Protein AF-A0A8T4JYT4-F1 (afdb_monomer_lite)

Structure (mmCIF, N/CA/C/O backbone):
data_AF-A0A8T4JYT4-F1
#
_entry.id   AF-A0A8T4JYT4-F1
#
loop_
_atom_site.group_PDB
_atom_site.id
_atom_site.type_symbol
_atom_site.label_atom_id
_atom_site.label_alt_id
_atom_site.label_comp_id
_atom_site.label_asym_id
_atom_site.label_entity_id
_atom_site.label_seq_id
_atom_site.pdbx_PDB_ins_code
_atom_site.Cartn_x
_atom_site.Cartn_y
_atom_site.Cartn_z
_atom_site.occupancy
_atom_site.B_iso_or_equiv
_atom_site.auth_seq_id
_atom_site.auth_comp_id
_atom_site.auth_asym_id
_atom_site.auth_atom_id
_atom_site.pdbx_PDB_model_num
ATOM 1 N N . MET A 1 1 ? -10.427 -7.972 -6.563 1.00 76.81 1 MET A N 1
ATOM 2 C CA . MET A 1 1 ? -11.284 -8.057 -5.357 1.00 76.81 1 MET A CA 1
ATOM 3 C C . MET A 1 1 ? -10.510 -7.695 -4.091 1.00 76.81 1 MET A C 1
ATOM 5 O O . MET A 1 1 ? -10.994 -6.864 -3.343 1.00 76.81 1 MET A O 1
ATOM 9 N N . VAL A 1 2 ? -9.293 -8.225 -3.895 1.00 91.31 2 VAL A N 1
ATOM 10 C CA . VAL A 1 2 ? -8.451 -7.947 -2.712 1.00 91.31 2 VAL A CA 1
ATOM 11 C C . VAL A 1 2 ? -8.143 -6.453 -2.519 1.00 91.31 2 VAL A C 1
ATOM 13 O O . VAL A 1 2 ? -8.345 -5.944 -1.426 1.00 91.31 2 VAL A O 1
ATOM 16 N N . SER A 1 3 ? -7.746 -5.718 -3.568 1.00 92.62 3 SER A N 1
ATOM 17 C CA . SER A 1 3 ? -7.469 -4.276 -3.429 1.00 92.62 3 SER A CA 1
ATOM 18 C C . SER A 1 3 ? -8.692 -3.468 -2.990 1.00 92.62 3 SER A C 1
ATOM 20 O O . SER A 1 3 ? -8.571 -2.630 -2.109 1.00 92.62 3 SER A O 1
ATOM 22 N N . PHE A 1 4 ? -9.872 -3.785 -3.531 1.00 95.62 4 PHE A N 1
ATOM 23 C CA . PHE A 1 4 ? -11.125 -3.143 -3.126 1.00 95.62 4 PHE A CA 1
ATOM 24 C C . PHE A 1 4 ? -11.457 -3.412 -1.653 1.00 95.62 4 PHE A C 1
ATOM 26 O O . PHE A 1 4 ? -11.850 -2.496 -0.947 1.00 95.62 4 PHE A O 1
ATOM 33 N N . ALA A 1 5 ? -11.256 -4.645 -1.171 1.00 96.38 5 ALA A N 1
ATOM 34 C CA . ALA A 1 5 ? -11.499 -4.988 0.231 1.00 96.38 5 ALA A CA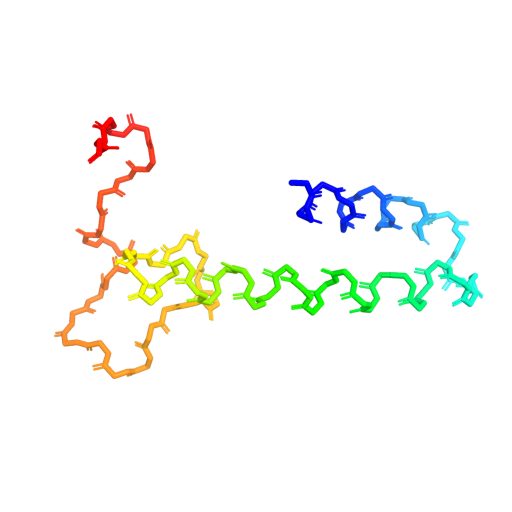 1
ATOM 35 C C . ALA A 1 5 ? -10.606 -4.189 1.198 1.00 96.38 5 ALA A C 1
ATOM 37 O O . ALA A 1 5 ? -11.058 -3.827 2.281 1.00 96.38 5 ALA A O 1
ATOM 38 N N . VAL A 1 6 ? -9.360 -3.895 0.804 1.00 97.06 6 VAL A N 1
ATOM 39 C CA . VAL A 1 6 ? -8.450 -3.034 1.578 1.00 97.06 6 VAL A CA 1
ATOM 40 C C . VAL A 1 6 ? -8.938 -1.584 1.595 1.00 97.06 6 VAL A C 1
ATOM 42 O O . VAL A 1 6 ? -8.917 -0.957 2.651 1.00 97.06 6 VAL A O 1
ATOM 45 N N . ASP A 1 7 ? -9.393 -1.054 0.457 1.00 97.56 7 ASP A N 1
ATOM 46 C CA . ASP A 1 7 ? -9.923 0.313 0.383 1.00 97.56 7 ASP A CA 1
ATOM 47 C C . ASP A 1 7 ? -11.211 0.467 1.210 1.00 97.56 7 ASP A C 1
ATOM 49 O O . ASP A 1 7 ? -11.354 1.436 1.953 1.00 97.56 7 ASP A O 1
ATOM 53 N N . ASP A 1 8 ? -12.113 -0.513 1.141 1.00 97.69 8 ASP A N 1
ATOM 54 C CA . ASP A 1 8 ? -13.379 -0.521 1.880 1.00 97.69 8 ASP A CA 1
ATOM 55 C C . ASP A 1 8 ? -13.163 -0.560 3.402 1.00 97.69 8 ASP A C 1
ATOM 57 O O . ASP A 1 8 ? -13.655 0.305 4.131 1.00 97.69 8 ASP A O 1
ATOM 61 N N . ILE A 1 9 ? -12.344 -1.496 3.900 1.00 97.81 9 ILE A N 1
ATOM 62 C CA . ILE A 1 9 ? -12.091 -1.590 5.346 1.00 97.81 9 ILE A CA 1
ATOM 63 C C . ILE A 1 9 ? -11.296 -0.390 5.873 1.00 97.81 9 ILE A C 1
ATOM 65 O O . ILE A 1 9 ? -11.491 0.028 7.014 1.00 97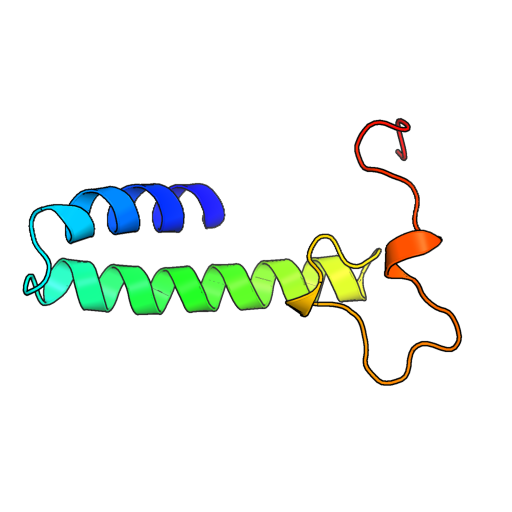.81 9 ILE A O 1
ATOM 69 N N . LYS A 1 10 ? -10.432 0.209 5.044 1.00 97.56 10 LYS A N 1
ATOM 70 C CA . LYS A 1 10 ? -9.729 1.447 5.389 1.00 97.56 10 LYS A CA 1
ATOM 71 C C . LYS A 1 10 ? -10.722 2.587 5.630 1.00 97.56 10 LYS A C 1
ATOM 73 O O . LYS A 1 10 ? -10.619 3.259 6.651 1.00 97.56 10 LYS A O 1
ATOM 78 N N . LEU A 1 11 ? -11.701 2.764 4.739 1.00 97.88 11 LEU A N 1
ATOM 79 C CA . LEU A 1 11 ? -12.754 3.773 4.906 1.00 97.88 11 LEU A CA 1
ATOM 80 C C . LEU A 1 11 ? -13.602 3.515 6.158 1.00 97.88 11 LEU A C 1
ATOM 82 O O . LEU A 1 11 ? -13.989 4.453 6.853 1.00 97.88 11 LEU A O 1
ATOM 86 N N . PHE A 1 12 ? -13.874 2.250 6.484 1.00 98.00 12 PHE A N 1
ATOM 87 C CA . PHE A 1 12 ? -14.558 1.901 7.729 1.00 98.00 12 PHE A CA 1
ATOM 88 C C . PHE A 1 12 ? -13.736 2.302 8.969 1.00 98.00 12 PHE A C 1
ATOM 90 O O . PHE A 1 12 ? -14.262 2.944 9.886 1.00 98.00 12 PHE A O 1
ATOM 97 N N . LEU A 1 13 ? -12.437 1.983 8.978 1.00 98.38 13 LEU A N 1
ATOM 98 C CA . LEU A 1 13 ? -11.515 2.283 10.079 1.00 98.38 13 LEU A CA 1
ATOM 99 C C . LEU A 1 13 ? -11.330 3.788 10.333 1.00 98.38 13 LEU A C 1
ATOM 101 O O . LEU A 1 13 ? -11.098 4.160 11.482 1.00 98.38 13 LEU A O 1
ATOM 105 N N . ASP A 1 14 ? -11.517 4.657 9.333 1.00 98.25 14 ASP A N 1
ATOM 106 C CA . ASP A 1 14 ? -11.507 6.121 9.525 1.00 98.25 14 ASP A CA 1
ATOM 107 C C . ASP A 1 14 ? -12.563 6.585 10.551 1.00 98.25 14 ASP A C 1
ATOM 109 O O . ASP A 1 14 ? -12.393 7.608 11.218 1.00 98.25 14 ASP A O 1
ATOM 113 N N . THR A 1 15 ? -13.648 5.817 10.712 1.00 97.75 15 THR A N 1
ATOM 114 C CA . THR A 1 15 ? -14.721 6.087 11.687 1.00 97.75 15 THR A CA 1
ATOM 115 C C . THR A 1 15 ? -14.685 5.170 12.915 1.00 97.75 15 THR A C 1
ATOM 117 O O . THR A 1 15 ? -15.210 5.544 13.963 1.00 97.75 15 THR A O 1
ATOM 120 N N . HIS A 1 16 ? -14.029 4.007 12.822 1.00 97.81 16 HIS A N 1
ATOM 121 C CA . HIS A 1 16 ? -13.930 3.002 13.890 1.00 97.81 16 HIS A CA 1
ATOM 122 C C . HIS A 1 16 ? -12.474 2.541 14.112 1.00 97.81 16 HIS A C 1
ATOM 124 O O . HIS A 1 16 ? -12.168 1.357 13.972 1.00 97.81 16 HIS A O 1
ATOM 130 N N . PRO A 1 17 ? -11.545 3.436 14.497 1.00 97.25 17 PRO A N 1
ATOM 131 C CA . PRO A 1 17 ? -10.10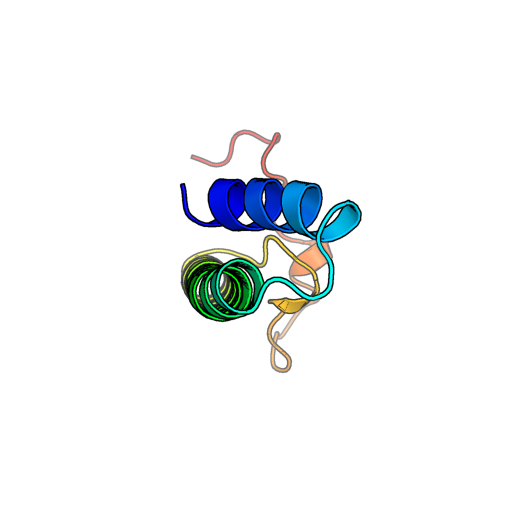2 3.156 14.466 1.00 97.25 17 PRO A CA 1
ATOM 132 C C . PRO A 1 17 ? -9.622 2.113 15.487 1.00 97.25 17 PRO A C 1
ATOM 134 O O . PRO A 1 17 ? -8.481 1.665 15.423 1.00 97.25 17 PRO A O 1
ATOM 137 N N . GLN A 1 18 ? -10.464 1.758 16.460 1.00 97.81 18 GLN A N 1
ATOM 138 C CA . GLN A 1 18 ? -10.149 0.802 17.526 1.00 97.81 18 GLN A CA 1
ATOM 139 C C . GLN A 1 18 ? -10.911 -0.519 17.382 1.00 97.81 18 GLN A C 1
ATOM 141 O O . GLN A 1 18 ? -10.837 -1.348 18.286 1.00 97.81 18 GLN A O 1
ATOM 146 N N . ASP A 1 19 ? -11.656 -0.720 16.289 1.00 98.31 19 ASP A N 1
ATOM 147 C CA . ASP A 1 19 ? -12.370 -1.975 16.059 1.00 98.31 19 ASP A CA 1
ATOM 148 C C . ASP A 1 19 ? -11.358 -3.109 15.786 1.00 98.31 19 ASP A C 1
ATOM 150 O O . ASP A 1 19 ? -10.662 -3.090 14.765 1.00 98.31 19 ASP A O 1
ATOM 154 N N . PRO A 1 20 ? -11.240 -4.102 16.688 1.00 97.88 20 PRO A N 1
ATOM 155 C CA . PRO A 1 20 ? -10.216 -5.133 16.576 1.00 97.88 20 PRO A CA 1
ATOM 156 C C . PRO A 1 20 ? -10.454 -6.070 15.387 1.00 97.88 20 PRO A C 1
ATOM 158 O O . PRO A 1 20 ? -9.488 -6.525 14.776 1.00 97.88 20 PRO A O 1
ATOM 161 N N . ALA A 1 21 ? -11.714 -6.330 15.028 1.00 98.00 21 ALA A N 1
ATOM 162 C CA . ALA A 1 21 ? -12.049 -7.202 13.908 1.00 98.00 21 ALA A CA 1
ATOM 163 C C . ALA A 1 21 ? -11.730 -6.517 12.573 1.00 98.00 21 ALA A C 1
ATOM 165 O O . ALA A 1 21 ? -11.171 -7.143 11.671 1.00 98.00 21 ALA A O 1
ATOM 166 N N . ALA A 1 22 ? -12.017 -5.218 12.459 1.00 97.38 22 ALA A N 1
ATOM 167 C CA . ALA A 1 22 ? -11.671 -4.436 11.277 1.00 97.38 22 ALA A CA 1
ATOM 168 C C . ALA A 1 22 ? -10.150 -4.313 11.084 1.00 97.38 22 ALA A C 1
ATOM 170 O O . ALA A 1 22 ? -9.663 -4.406 9.957 1.00 97.38 22 ALA A O 1
ATOM 171 N N . LEU A 1 23 ? -9.388 -4.166 12.173 1.00 98.38 23 LEU A N 1
ATOM 172 C CA . LEU A 1 23 ? -7.922 -4.140 12.131 1.00 98.38 23 LEU A CA 1
ATOM 173 C C . LEU A 1 23 ? -7.327 -5.487 11.693 1.00 98.38 23 LEU A C 1
ATOM 175 O O . LEU A 1 23 ? -6.431 -5.518 10.849 1.00 98.38 23 LEU A O 1
ATOM 179 N N . GLU A 1 24 ? -7.824 -6.605 12.228 1.00 98.12 24 GLU A N 1
ATOM 180 C CA . GLU A 1 24 ? -7.390 -7.948 11.820 1.00 98.12 24 GLU A CA 1
ATOM 181 C C . GLU A 1 24 ? -7.705 -8.221 10.341 1.00 98.12 24 GLU A C 1
ATOM 183 O O . GLU A 1 24 ? -6.851 -8.710 9.589 1.00 98.12 24 GLU A O 1
ATOM 188 N N . TYR A 1 25 ? -8.906 -7.838 9.902 1.00 97.44 25 TYR A N 1
ATOM 189 C CA . TYR A 1 25 ? -9.317 -7.936 8.506 1.00 97.44 25 TYR A CA 1
ATOM 190 C C . TYR A 1 25 ? -8.411 -7.096 7.599 1.00 97.44 25 TYR A C 1
ATOM 192 O O . TYR A 1 25 ? -7.887 -7.608 6.608 1.00 97.44 25 TYR A O 1
ATOM 200 N N . PHE A 1 26 ? -8.158 -5.832 7.955 1.00 98.00 26 PHE A N 1
ATOM 201 C CA . PHE A 1 26 ? -7.251 -4.963 7.207 1.00 98.00 26 PHE A CA 1
ATOM 202 C C . PHE A 1 26 ? -5.857 -5.578 7.074 1.00 98.00 26 PHE A C 1
ATOM 204 O O . PHE A 1 26 ? -5.344 -5.660 5.961 1.00 98.00 26 PHE A O 1
ATOM 211 N N . ASN A 1 27 ? -5.267 -6.068 8.167 1.00 97.50 27 ASN A N 1
ATOM 212 C CA . ASN A 1 27 ? -3.935 -6.676 8.135 1.00 97.50 27 ASN A CA 1
ATOM 213 C C . ASN A 1 27 ? -3.882 -7.888 7.196 1.00 97.50 27 ASN A C 1
ATOM 215 O O . ASN A 1 27 ? -2.982 -7.986 6.362 1.00 97.50 27 ASN A O 1
ATOM 219 N N . THR A 1 28 ? -4.878 -8.771 7.282 1.00 97.50 28 THR A N 1
ATOM 220 C CA . THR A 1 28 ? -4.961 -9.977 6.447 1.00 97.50 28 THR A CA 1
ATOM 221 C C . THR A 1 28 ? -5.053 -9.628 4.960 1.00 97.50 28 THR A C 1
ATOM 223 O O . THR A 1 28 ? -4.293 -10.145 4.141 1.00 97.50 28 THR A O 1
ATOM 226 N N . TYR A 1 29 ? -5.964 -8.727 4.590 1.00 97.44 29 TYR A N 1
ATOM 227 C CA . TYR A 1 29 ? -6.175 -8.368 3.187 1.00 97.44 29 TYR A CA 1
ATOM 228 C C . TYR A 1 29 ? -5.088 -7.448 2.632 1.00 97.44 29 TYR A C 1
ATOM 230 O O . TYR A 1 29 ? -4.787 -7.525 1.442 1.00 97.44 29 TYR A O 1
ATOM 238 N N . SER A 1 30 ? -4.475 -6.610 3.469 1.00 96.81 30 SER A N 1
ATOM 239 C CA . SER A 1 30 ? -3.325 -5.788 3.087 1.00 96.81 30 SER A CA 1
ATOM 240 C C . SER A 1 30 ? -2.139 -6.666 2.689 1.00 96.81 30 SER A C 1
ATOM 242 O O . SER A 1 30 ? -1.524 -6.436 1.648 1.00 96.81 30 SER A O 1
ATOM 244 N N . GLU A 1 31 ? -1.888 -7.740 3.439 1.00 97.00 31 GLU A N 1
ATOM 245 C CA . GLU A 1 31 ? -0.836 -8.703 3.116 1.00 97.00 31 GLU A CA 1
ATOM 246 C C . GLU A 1 31 ? -1.141 -9.488 1.832 1.00 97.00 31 GLU A C 1
ATOM 248 O O . GLU A 1 31 ? -0.298 -9.572 0.938 1.00 97.00 31 GLU A O 1
ATOM 253 N N . LEU A 1 32 ? -2.378 -9.972 1.668 1.00 97.00 32 LEU A N 1
ATOM 254 C CA . LEU A 1 32 ? -2.810 -10.610 0.416 1.00 97.00 32 LEU A CA 1
ATOM 255 C C . LEU A 1 32 ? -2.685 -9.661 -0.786 1.00 97.00 32 LEU A C 1
ATOM 257 O O . LEU A 1 32 ? -2.320 -10.087 -1.881 1.00 97.00 32 LEU A O 1
ATOM 261 N N . ARG A 1 33 ? -2.982 -8.369 -0.598 1.00 96.50 33 ARG A N 1
ATOM 262 C CA . ARG A 1 33 ? -2.829 -7.343 -1.637 1.00 96.50 33 ARG A CA 1
ATOM 263 C C . ARG A 1 33 ? -1.360 -7.158 -1.997 1.00 96.50 33 ARG A C 1
ATOM 265 O O . ARG A 1 33 ? -1.052 -7.068 -3.182 1.00 96.50 33 ARG A O 1
ATOM 272 N N . ARG A 1 34 ? -0.476 -7.086 -0.998 1.00 95.06 34 ARG A N 1
ATOM 273 C CA . ARG A 1 34 ? 0.974 -6.966 -1.195 1.00 95.06 34 ARG A CA 1
ATOM 274 C C . ARG A 1 34 ? 1.495 -8.136 -2.024 1.00 95.06 34 ARG A C 1
ATOM 276 O O . ARG A 1 34 ? 2.103 -7.901 -3.061 1.00 95.06 34 ARG A O 1
ATOM 283 N N . GLN A 1 35 ? 1.164 -9.365 -1.631 1.00 95.31 35 GLN A N 1
ATOM 284 C CA . GLN A 1 35 ? 1.595 -10.563 -2.347 1.00 95.31 35 GLN A CA 1
ATOM 285 C C . GLN A 1 35 ? 1.078 -10.597 -3.791 1.00 95.31 35 GLN A C 1
ATOM 287 O O . GLN A 1 35 ? 1.852 -10.818 -4.713 1.00 95.31 35 GLN A O 1
ATOM 292 N N . ALA A 1 36 ? -0.197 -10.269 -4.018 1.00 94.69 36 ALA A N 1
ATOM 293 C CA . ALA A 1 36 ? -0.748 -10.213 -5.372 1.00 94.69 36 ALA A CA 1
ATOM 294 C C . ALA A 1 36 ? -0.065 -9.156 -6.265 1.00 94.69 36 ALA A C 1
ATOM 296 O O . ALA A 1 36 ? 0.073 -9.366 -7.470 1.00 94.69 36 ALA A O 1
ATOM 297 N N . LEU A 1 37 ? 0.346 -8.014 -5.698 1.00 93.81 37 LEU A N 1
ATOM 298 C CA . LEU A 1 37 ? 1.092 -6.986 -6.431 1.00 93.81 37 LEU A CA 1
ATOM 299 C C . LEU A 1 37 ? 2.522 -7.434 -6.750 1.00 93.81 37 LEU A C 1
ATOM 301 O O . LEU A 1 37 ? 3.000 -7.164 -7.849 1.00 93.81 37 LEU A O 1
ATOM 305 N N . GLU A 1 38 ? 3.184 -8.127 -5.824 1.00 93.06 38 GLU A N 1
ATOM 306 C CA . GLU A 1 38 ? 4.516 -8.706 -6.036 1.00 93.06 38 GLU A CA 1
ATOM 307 C C . GLU A 1 38 ? 4.494 -9.786 -7.119 1.00 93.06 38 GLU A C 1
ATOM 309 O O . GLU A 1 38 ? 5.294 -9.724 -8.052 1.00 93.06 38 GLU A O 1
ATOM 314 N N . ASP A 1 39 ? 3.534 -10.712 -7.058 1.00 93.44 39 ASP A N 1
ATOM 315 C CA . ASP A 1 39 ? 3.357 -11.766 -8.060 1.00 93.44 39 ASP A CA 1
ATOM 316 C C . ASP A 1 39 ? 3.107 -11.170 -9.455 1.00 93.44 39 ASP A C 1
ATOM 318 O O . ASP A 1 39 ? 3.681 -11.620 -10.450 1.00 93.44 39 ASP A O 1
ATOM 322 N N . PHE A 1 40 ? 2.282 -10.117 -9.539 1.00 91.75 40 PHE A N 1
ATOM 323 C CA . PHE A 1 40 ? 2.054 -9.402 -10.793 1.00 91.75 40 PHE A CA 1
ATOM 324 C C . PHE A 1 40 ? 3.338 -8.744 -11.308 1.00 91.75 40 PHE A C 1
ATOM 326 O O . PHE A 1 40 ? 3.679 -8.902 -12.479 1.00 91.75 40 PHE A O 1
ATOM 333 N N . ALA A 1 41 ? 4.057 -8.015 -10.451 1.00 90.94 41 ALA A N 1
ATOM 334 C CA . ALA A 1 41 ? 5.284 -7.325 -10.837 1.00 90.94 41 ALA A CA 1
ATOM 335 C C . ALA A 1 41 ? 6.376 -8.302 -11.294 1.00 90.94 41 ALA A C 1
ATOM 337 O O . ALA A 1 41 ? 7.094 -8.009 -12.246 1.00 90.94 41 ALA A O 1
ATOM 338 N N . GLN A 1 42 ? 6.462 -9.480 -10.670 1.00 89.44 42 GLN A N 1
ATOM 339 C CA . GLN A 1 42 ? 7.385 -10.539 -11.070 1.00 89.44 42 GLN A CA 1
ATOM 340 C C . GLN A 1 42 ? 7.037 -11.142 -12.439 1.00 89.44 42 GLN A C 1
ATOM 342 O O . GLN A 1 42 ? 7.938 -11.500 -13.198 1.00 89.44 42 GLN A O 1
ATOM 347 N N . ALA A 1 43 ? 5.747 -11.296 -12.747 1.00 89.94 43 ALA A N 1
ATOM 348 C CA . ALA A 1 43 ? 5.291 -11.860 -14.016 1.00 89.94 43 ALA A CA 1
ATOM 349 C C . ALA A 1 43 ? 5.328 -10.850 -15.175 1.00 89.94 43 ALA A C 1
ATOM 351 O O . ALA A 1 43 ? 5.484 -11.247 -16.331 1.00 89.94 43 ALA A O 1
ATOM 352 N N . TYR A 1 44 ? 5.172 -9.563 -14.866 1.00 88.00 44 TYR A N 1
ATOM 353 C CA . TYR A 1 44 ? 5.018 -8.496 -15.847 1.00 88.00 44 TYR A CA 1
ATOM 354 C C . TYR A 1 44 ? 5.962 -7.330 -15.540 1.00 88.00 44 TYR A C 1
ATOM 356 O O . TYR A 1 44 ? 7.148 -7.387 -15.853 1.00 88.00 4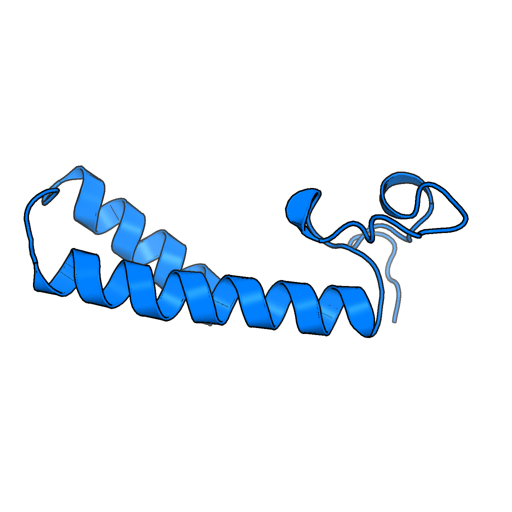4 TYR A O 1
ATOM 364 N N . TYR A 1 45 ? 5.422 -6.254 -14.977 1.00 88.00 45 TYR A N 1
ATOM 365 C CA . TYR A 1 45 ? 6.128 -5.033 -14.630 1.00 88.00 45 TYR A CA 1
ATOM 366 C C . TYR A 1 45 ? 5.503 -4.416 -13.373 1.00 88.00 45 TYR A C 1
ATOM 368 O O . TYR A 1 45 ? 4.324 -4.662 -13.086 1.00 88.00 45 TYR A O 1
ATOM 376 N N . PRO A 1 46 ? 6.260 -3.612 -12.607 1.00 89.69 46 PRO A N 1
ATOM 377 C CA . PRO A 1 46 ? 5.758 -3.015 -11.376 1.00 89.69 46 PRO A CA 1
ATOM 378 C C . PRO A 1 46 ? 4.587 -2.062 -11.648 1.00 89.69 46 PRO A C 1
ATOM 380 O O . PRO A 1 46 ? 4.727 -1.071 -12.362 1.00 89.69 46 PRO A O 1
ATOM 383 N N . LEU A 1 47 ? 3.430 -2.341 -11.035 1.00 86.69 47 LEU A N 1
ATOM 384 C CA . LEU A 1 47 ? 2.258 -1.448 -11.060 1.00 86.69 47 LEU A CA 1
ATOM 385 C C . LEU A 1 47 ? 2.315 -0.368 -9.981 1.00 86.69 47 LEU A C 1
ATOM 387 O O . LEU A 1 47 ? 1.659 0.667 -10.101 1.00 86.69 47 LEU A O 1
ATOM 391 N N . THR A 1 48 ? 3.087 -0.600 -8.922 1.00 88.62 48 THR A N 1
ATOM 392 C CA . THR A 1 48 ? 3.326 0.371 -7.854 1.00 88.62 48 THR A CA 1
ATOM 393 C C . THR A 1 48 ? 4.819 0.507 -7.597 1.00 88.62 48 THR A C 1
ATOM 395 O O . THR A 1 48 ? 5.583 -0.443 -7.783 1.00 88.62 48 THR A O 1
ATOM 398 N N . ILE A 1 49 ? 5.231 1.683 -7.119 1.00 88.75 49 ILE A N 1
ATOM 399 C CA . ILE A 1 49 ? 6.636 1.970 -6.806 1.00 88.75 49 ILE A CA 1
ATOM 400 C C . ILE A 1 49 ? 7.228 0.970 -5.800 1.00 88.75 49 ILE A C 1
ATOM 402 O O . ILE A 1 49 ? 8.396 0.613 -5.903 1.00 88.75 49 ILE A O 1
ATOM 406 N N . ASP A 1 50 ? 6.400 0.461 -4.884 1.00 90.38 50 ASP A N 1
ATOM 407 C CA . ASP A 1 50 ? 6.805 -0.490 -3.843 1.00 90.38 50 ASP A CA 1
ATOM 408 C C . ASP A 1 50 ? 7.210 -1.862 -4.401 1.00 90.38 50 ASP A C 1
ATOM 410 O O . ASP A 1 50 ? 7.887 -2.627 -3.723 1.00 90.38 50 ASP A O 1
ATOM 414 N N . THR A 1 51 ? 6.810 -2.176 -5.638 1.00 91.94 51 THR A N 1
ATOM 415 C CA . THR A 1 51 ? 7.100 -3.463 -6.295 1.00 91.94 51 THR A CA 1
ATOM 416 C C . THR A 1 51 ? 8.268 -3.404 -7.276 1.00 91.94 51 THR A C 1
ATOM 418 O O . THR A 1 51 ? 8.565 -4.397 -7.936 1.00 91.94 51 THR A O 1
ATOM 421 N N . VAL A 1 52 ? 8.948 -2.258 -7.396 1.00 89.38 52 VAL A N 1
ATOM 422 C CA . VAL A 1 52 ? 10.095 -2.122 -8.303 1.00 89.38 52 VAL A CA 1
ATOM 423 C C . VAL A 1 52 ? 11.262 -2.987 -7.800 1.00 89.38 52 VAL A C 1
ATOM 425 O O . VAL A 1 52 ? 11.715 -2.799 -6.667 1.00 89.38 52 VAL A O 1
ATOM 428 N N . PRO A 1 53 ? 11.798 -3.913 -8.619 1.00 84.25 53 PRO A N 1
ATOM 429 C CA . PRO A 1 53 ? 12.865 -4.796 -8.177 1.00 84.25 53 PRO A CA 1
ATOM 430 C C . PRO A 1 53 ? 14.161 -4.024 -7.906 1.00 84.25 53 PRO A C 1
ATOM 432 O O . PRO A 1 53 ? 14.673 -3.301 -8.760 1.00 84.25 53 PRO A O 1
ATOM 435 N N . ALA A 1 54 ? 14.756 -4.240 -6.730 1.00 80.62 54 ALA A N 1
ATOM 436 C CA . ALA A 1 54 ? 15.996 -3.569 -6.319 1.00 80.62 54 ALA A CA 1
ATOM 437 C C . ALA A 1 54 ? 17.208 -3.897 -7.217 1.00 80.62 54 ALA A C 1
ATOM 439 O O . ALA A 1 54 ? 18.177 -3.143 -7.258 1.00 80.62 54 ALA A O 1
ATOM 440 N N . CYS A 1 55 ? 17.168 -5.027 -7.927 1.00 78.31 55 CYS A N 1
ATOM 441 C CA . CYS A 1 55 ? 18.221 -5.496 -8.828 1.00 78.31 55 CYS A CA 1
ATOM 442 C C . CYS A 1 55 ? 17.887 -5.307 -10.318 1.00 78.31 55 CYS A C 1
ATOM 444 O O . CYS A 1 55 ? 18.545 -5.912 -11.171 1.00 78.31 55 CYS A O 1
ATOM 446 N N . ALA A 1 56 ? 16.883 -4.485 -10.641 1.00 79.69 56 ALA A N 1
ATOM 447 C CA . ALA A 1 56 ? 16.525 -4.189 -12.020 1.00 79.69 56 ALA A CA 1
ATOM 448 C C . ALA A 1 56 ? 17.720 -3.589 -12.782 1.00 79.69 56 ALA A C 1
ATOM 450 O O . ALA A 1 56 ? 18.429 -2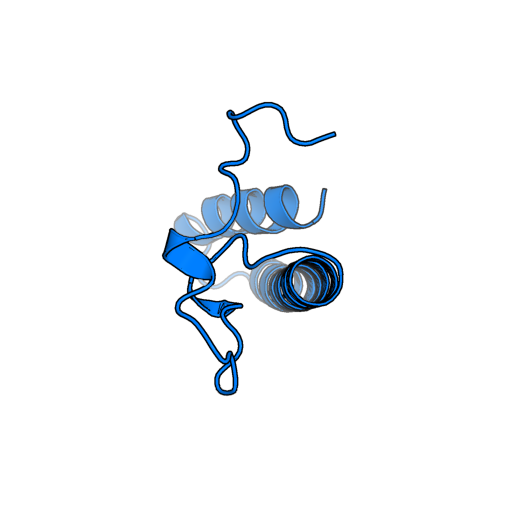.708 -12.291 1.00 79.69 56 ALA A O 1
ATOM 451 N N . ARG A 1 57 ? 17.951 -4.062 -14.012 1.00 81.75 57 ARG A N 1
ATOM 452 C CA . ARG A 1 57 ? 19.030 -3.550 -14.885 1.00 81.75 57 ARG A CA 1
ATOM 453 C C . ARG A 1 57 ? 18.695 -2.191 -15.510 1.00 81.75 57 ARG A C 1
ATOM 455 O O . ARG A 1 57 ? 19.562 -1.566 -16.115 1.00 81.75 57 ARG A O 1
ATOM 462 N N . SER A 1 58 ? 17.447 -1.756 -15.374 1.00 85.44 58 SER A N 1
ATOM 463 C CA . SER A 1 58 ? 16.899 -0.499 -15.879 1.00 85.44 58 SER A CA 1
ATOM 464 C C . SER A 1 58 ? 15.797 0.003 -14.950 1.00 85.44 58 SER A C 1
ATOM 466 O O . SER A 1 58 ? 15.272 -0.752 -14.136 1.00 85.44 58 SER A O 1
ATOM 468 N N . TRP A 1 59 ? 15.423 1.278 -15.075 1.00 87.81 59 TRP A N 1
ATOM 469 C CA . TRP A 1 59 ? 14.337 1.866 -14.292 1.00 87.81 59 TRP A CA 1
ATOM 470 C C . TRP A 1 59 ? 12.965 1.448 -14.841 1.00 87.81 59 TRP A C 1
ATOM 472 O O . TRP A 1 59 ? 12.282 2.224 -15.510 1.00 87.81 59 TRP A O 1
ATOM 482 N N . GLU A 1 60 ? 12.585 0.198 -14.565 1.00 85.62 60 GLU A N 1
ATOM 483 C CA . GLU A 1 60 ? 11.385 -0.460 -15.103 1.00 85.62 60 GLU A CA 1
ATOM 484 C C . GLU A 1 60 ? 10.099 0.325 -14.838 1.00 85.62 60 GLU A C 1
ATOM 486 O O . GLU A 1 60 ? 9.212 0.332 -15.685 1.00 85.62 60 GLU A O 1
ATOM 491 N N . TRP A 1 61 ? 10.025 1.074 -13.735 1.00 87.38 61 TRP A N 1
ATOM 492 C CA . TRP A 1 61 ? 8.898 1.963 -13.442 1.00 87.38 61 TRP A CA 1
ATOM 493 C C . TRP A 1 61 ? 8.614 2.988 -14.552 1.00 87.38 61 TRP A C 1
ATOM 495 O O . TRP A 1 61 ? 7.458 3.274 -14.841 1.00 87.38 61 TRP A O 1
ATOM 505 N N . ALA A 1 62 ? 9.652 3.551 -15.178 1.00 87.94 62 ALA A N 1
ATOM 506 C CA . ALA A 1 62 ? 9.482 4.554 -16.232 1.00 87.94 62 ALA A CA 1
ATOM 507 C C . ALA A 1 62 ? 9.494 3.964 -17.647 1.00 87.94 62 ALA A C 1
ATOM 509 O O . ALA A 1 62 ? 9.089 4.645 -18.584 1.00 87.94 62 ALA A O 1
ATOM 510 N N . THR A 1 63 ? 10.015 2.747 -17.820 1.00 87.31 63 THR A N 1
ATOM 511 C CA . THR A 1 63 ? 10.185 2.131 -19.145 1.00 87.31 63 THR A CA 1
ATOM 512 C C . THR A 1 63 ? 9.127 1.084 -19.475 1.00 87.31 63 THR A C 1
ATOM 514 O O . THR A 1 63 ? 9.079 0.626 -20.613 1.00 87.31 63 THR A O 1
ATOM 517 N N . SER A 1 64 ? 8.316 0.674 -18.500 1.00 84.94 64 SER A N 1
ATOM 518 C CA . SER A 1 64 ? 7.232 -0.288 -18.711 1.00 84.94 64 SER A CA 1
ATOM 519 C C . SER A 1 64 ? 6.029 0.363 -19.395 1.00 84.94 64 SER A C 1
ATOM 521 O O . SER A 1 64 ? 5.777 1.549 -19.173 1.00 84.94 64 SER A O 1
ATOM 523 N N . PRO A 1 65 ? 5.274 -0.393 -20.213 1.00 82.94 65 PRO A N 1
ATOM 524 C CA . PRO A 1 65 ? 4.093 0.131 -20.884 1.00 82.94 65 PRO A CA 1
ATOM 525 C C . PRO A 1 65 ? 3.039 0.556 -19.863 1.00 82.94 65 PRO A C 1
ATOM 527 O O . PRO A 1 65 ? 2.784 -0.131 -18.867 1.00 82.94 65 PRO A O 1
ATOM 530 N N . LEU A 1 66 ? 2.404 1.696 -20.114 1.00 77.62 66 LEU A N 1
ATOM 531 C CA . LEU A 1 66 ? 1.380 2.200 -19.214 1.00 77.62 66 LEU A CA 1
ATOM 532 C C . LEU A 1 66 ? 0.107 1.350 -19.349 1.00 77.62 66 LEU A C 1
ATOM 534 O O . LEU A 1 66 ? -0.229 0.902 -20.446 1.00 77.62 66 LEU A O 1
ATOM 538 N N . PRO A 1 67 ? -0.671 1.165 -18.268 1.00 71.12 67 PRO A N 1
ATOM 539 C CA . PRO A 1 67 ? -1.883 0.342 -18.313 1.00 71.12 67 PRO A CA 1
ATOM 540 C C . PRO A 1 67 ? -2.918 0.800 -19.356 1.00 71.12 67 PRO A C 1
A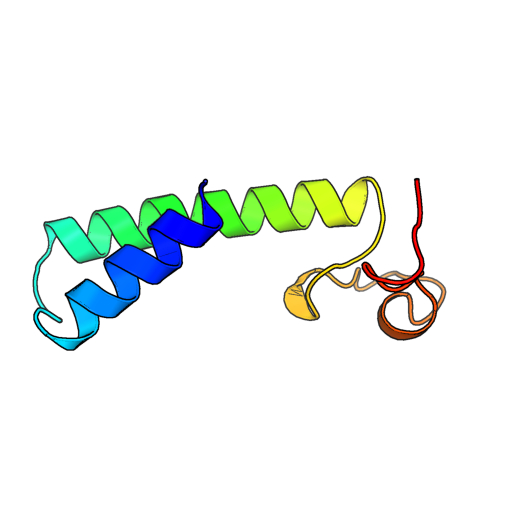TOM 542 O O . PRO A 1 67 ? -3.716 0.000 -19.834 1.00 71.12 67 PRO A O 1
ATOM 545 N N . TRP A 1 68 ? -2.914 2.086 -19.720 1.00 75.62 68 TRP A N 1
ATOM 546 C CA . TRP A 1 68 ? -3.811 2.671 -20.724 1.00 75.62 68 TRP A CA 1
ATOM 547 C C . TRP A 1 68 ? -3.246 2.672 -22.151 1.00 75.62 68 TRP A C 1
ATOM 549 O O . TRP A 1 68 ? -3.940 3.098 -23.071 1.00 75.62 68 TRP A O 1
ATOM 559 N N . GLU A 1 69 ? -2.022 2.186 -22.364 1.00 79.06 69 GLU A N 1
ATOM 560 C CA . GLU A 1 69 ? -1.418 2.047 -23.698 1.00 79.06 69 GLU A CA 1
ATOM 561 C C . GLU A 1 69 ? -1.856 0.762 -24.423 1.00 79.06 69 GLU A C 1
ATOM 563 O O . GLU A 1 69 ? -1.407 0.494 -25.534 1.00 79.06 69 GLU A O 1
ATOM 568 N N . GLY A 1 70 ? -2.780 -0.012 -23.840 1.00 62.25 70 GLY A N 1
ATOM 569 C CA . GLY A 1 70 ? -3.406 -1.153 -24.514 1.00 62.25 70 GLY A CA 1
ATOM 570 C C . GLY A 1 70 ? -2.498 -2.374 -24.659 1.00 62.25 70 GLY A C 1
ATOM 571 O O . GLY A 1 70 ? -2.680 -3.157 -25.592 1.00 62.25 70 GLY A O 1
ATOM 572 N N . GLY A 1 71 ? -1.532 -2.550 -23.752 1.00 59.25 71 GLY A N 1
ATOM 573 C CA . GLY A 1 71 ? -0.761 -3.789 -23.657 1.00 59.25 71 GLY A CA 1
ATOM 574 C C . GLY A 1 71 ? -1.697 -4.979 -23.426 1.00 59.25 71 GLY A C 1
ATOM 575 O O . GLY A 1 71 ? -2.415 -5.008 -22.428 1.00 59.25 71 GLY A O 1
ATOM 576 N N . CYS A 1 72 ? -1.723 -5.897 -24.393 1.00 46.16 72 CYS A N 1
ATOM 577 C CA . CYS A 1 72 ? -2.505 -7.135 -24.382 1.00 46.16 72 CYS A CA 1
ATOM 578 C C . CYS A 1 72 ? -1.701 -8.279 -23.762 1.00 46.16 72 CYS A C 1
ATOM 580 O O . CYS A 1 72 ? -0.492 -8.366 -24.079 1.00 46.16 72 CYS A O 1
#

pLDDT: mean 90.01, std 9.92, range [46.16, 98.38]

Secondary structure (DSSP, 8-state):
-HHHHHHHHHHHHTT-TT-HHHHHHHHHHHHHHHHHHHHHHHHS--SSGGG--TT-SS-HHHHSPPTTTT--

Radius of gyration: 15.4 Å; chains: 1; bounding box: 34×18×42 Å

Sequence (72 aa):
MVSFAVDDIKLFLDTHPQDPAALEYFNTYSELRRQALEDFAQAYYPLTIDTVPACARSWEWATSPLPWEGGC

Foldseek 3Di:
DLVVQLVVLVVVCVVVVPPPVSVVSNVVSVVVVVVVQLVCCVVFNHPDPVNHDPPDPDRRVVVGDDPVNPDD